Protein AF-A0AAV2M9X1-F1 (afdb_monomer)

Mean predicted aligned error: 11.62 Å

Structure (mmCIF, N/CA/C/O backbone):
data_AF-A0AAV2M9X1-F1
#
_entry.id   AF-A0AAV2M9X1-F1
#
loop_
_atom_site.group_PDB
_atom_site.id
_atom_site.type_symbol
_atom_site.label_atom_id
_atom_site.label_alt_id
_atom_site.label_comp_id
_atom_site.label_asym_id
_atom_site.label_entity_id
_atom_site.label_seq_id
_atom_site.pdbx_PDB_ins_code
_atom_site.Cartn_x
_atom_site.Cartn_y
_atom_site.Cartn_z
_atom_site.occupancy
_atom_site.B_iso_or_equiv
_atom_site.auth_seq_id
_atom_site.auth_comp_id
_atom_site.auth_asym_id
_atom_site.auth_atom_id
_atom_site.pdbx_PDB_model_num
ATOM 1 N N . MET A 1 1 ? 43.370 3.562 -40.717 1.00 40.12 1 MET A N 1
ATOM 2 C CA . MET A 1 1 ? 43.029 3.097 -42.076 1.00 40.12 1 MET A CA 1
ATOM 3 C C . MET A 1 1 ? 42.226 1.814 -41.935 1.00 40.12 1 MET A C 1
ATOM 5 O O . MET A 1 1 ? 42.812 0.756 -41.768 1.00 40.12 1 MET A O 1
ATOM 9 N N . ASP A 1 2 ? 40.900 1.932 -41.870 1.00 49.31 2 ASP A N 1
ATOM 10 C CA . ASP A 1 2 ? 39.976 0.789 -41.797 1.00 49.31 2 ASP A CA 1
ATOM 11 C C . ASP A 1 2 ? 39.777 0.280 -43.239 1.00 49.31 2 ASP A C 1
ATOM 13 O O . ASP A 1 2 ? 39.348 1.048 -44.101 1.00 49.31 2 ASP A O 1
ATOM 17 N N . GLY A 1 3 ? 40.180 -0.961 -43.530 1.00 61.88 3 GLY A N 1
ATOM 18 C CA . GLY A 1 3 ? 40.070 -1.564 -44.867 1.00 61.88 3 GLY A CA 1
ATOM 19 C C . GLY A 1 3 ? 38.613 -1.764 -45.327 1.00 61.88 3 GLY A C 1
ATOM 20 O O . GLY A 1 3 ? 37.686 -1.603 -44.527 1.00 61.88 3 GLY A O 1
ATOM 21 N N . PRO A 1 4 ? 38.373 -2.130 -46.604 1.00 60.22 4 PRO A N 1
ATOM 22 C CA . PRO A 1 4 ? 37.025 -2.244 -47.156 1.00 60.22 4 PRO A CA 1
ATOM 23 C C . PRO A 1 4 ? 36.254 -3.348 -46.421 1.00 60.22 4 PRO A C 1
ATOM 25 O O . PRO A 1 4 ? 36.587 -4.529 -46.520 1.00 60.22 4 PRO A O 1
ATOM 28 N N . ARG A 1 5 ? 35.235 -2.965 -45.643 1.00 65.69 5 ARG A N 1
ATOM 29 C CA . ARG A 1 5 ? 34.392 -3.909 -44.895 1.00 65.69 5 ARG A CA 1
ATOM 30 C C . ARG A 1 5 ? 33.585 -4.762 -45.871 1.00 65.69 5 ARG A C 1
ATOM 32 O O . ARG A 1 5 ? 32.981 -4.235 -46.801 1.00 65.69 5 ARG A O 1
ATOM 39 N N . THR A 1 6 ? 33.559 -6.076 -45.657 1.00 69.69 6 THR A N 1
ATOM 40 C CA . THR A 1 6 ? 32.875 -6.990 -46.577 1.00 69.69 6 THR A CA 1
ATOM 41 C C . THR A 1 6 ? 31.344 -6.820 -46.493 1.00 69.69 6 THR A C 1
ATOM 43 O O . THR A 1 6 ? 30.818 -6.559 -45.406 1.00 69.69 6 THR A O 1
ATOM 46 N N . PRO A 1 7 ? 30.578 -7.022 -47.586 1.00 70.25 7 PRO A N 1
ATOM 47 C CA . PRO A 1 7 ? 29.107 -6.907 -47.583 1.00 70.25 7 PRO A CA 1
ATOM 48 C C . PRO A 1 7 ? 28.410 -7.809 -46.546 1.00 70.25 7 PRO A C 1
ATOM 50 O O . PRO A 1 7 ? 27.318 -7.516 -46.052 1.00 70.25 7 PRO A O 1
ATOM 53 N N . ARG A 1 8 ? 29.066 -8.912 -46.163 1.00 71.19 8 ARG A N 1
ATOM 54 C CA . ARG A 1 8 ? 28.624 -9.825 -45.101 1.00 71.19 8 ARG A CA 1
ATOM 55 C C . ARG A 1 8 ? 28.651 -9.163 -43.720 1.00 71.19 8 ARG A C 1
ATOM 57 O O . ARG A 1 8 ? 27.729 -9.370 -42.927 1.00 71.19 8 ARG A O 1
ATOM 64 N N . ASP A 1 9 ? 29.664 -8.344 -43.448 1.00 74.88 9 ASP A N 1
ATOM 65 C CA . ASP A 1 9 ? 29.803 -7.608 -42.187 1.00 74.88 9 ASP A CA 1
ATOM 66 C C . ASP A 1 9 ? 28.791 -6.465 -42.086 1.00 74.88 9 ASP A C 1
ATOM 68 O O . ASP A 1 9 ? 28.336 -6.114 -40.999 1.00 74.88 9 ASP A O 1
ATOM 72 N N . GLU A 1 10 ? 28.385 -5.892 -43.215 1.00 76.12 10 GLU A N 1
ATOM 73 C CA . GLU A 1 10 ? 27.333 -4.878 -43.273 1.00 76.12 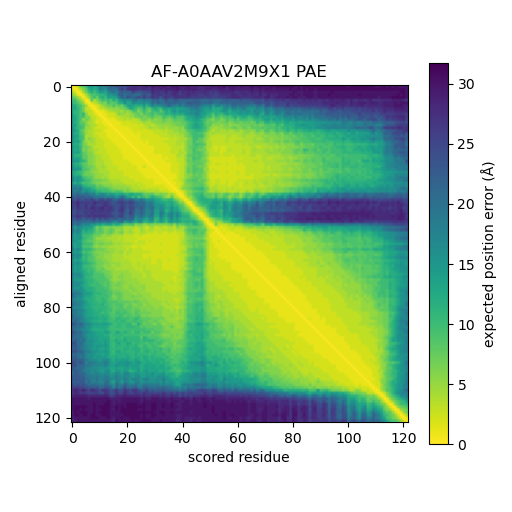10 GLU A CA 1
ATOM 74 C C . GLU A 1 10 ? 25.951 -5.456 -42.957 1.00 76.12 10 GLU A C 1
ATOM 76 O O . GLU A 1 10 ? 25.234 -4.915 -42.114 1.00 76.12 10 GLU A O 1
ATOM 81 N N . ARG A 1 11 ? 25.618 -6.626 -43.518 1.00 77.75 11 ARG A N 1
ATOM 82 C CA . ARG A 1 11 ? 24.361 -7.329 -43.213 1.00 77.75 11 ARG A CA 1
ATOM 83 C C . ARG A 1 11 ? 24.274 -7.757 -41.745 1.00 77.75 11 ARG A C 1
ATOM 85 O O . ARG A 1 11 ? 23.217 -7.628 -41.127 1.00 77.75 11 ARG A O 1
ATOM 92 N N . ARG A 1 12 ? 25.387 -8.221 -41.165 1.00 82.12 12 ARG A N 1
ATOM 93 C CA . ARG A 1 12 ? 25.465 -8.571 -39.737 1.00 82.12 12 ARG A CA 1
ATOM 94 C C . ARG A 1 12 ? 25.281 -7.338 -38.844 1.00 82.12 12 ARG A C 1
ATOM 96 O O . ARG A 1 12 ? 24.515 -7.397 -37.883 1.00 82.12 12 ARG A O 1
ATOM 103 N N . ARG A 1 13 ? 25.921 -6.211 -39.181 1.00 83.06 13 ARG A N 1
ATOM 104 C CA . ARG A 1 13 ? 25.746 -4.932 -38.467 1.00 83.06 13 ARG A CA 1
ATOM 105 C C . ARG A 1 13 ? 24.308 -4.419 -38.557 1.00 83.06 13 ARG A C 1
ATOM 107 O O . ARG A 1 13 ? 23.753 -4.007 -37.544 1.00 83.06 13 ARG A O 1
ATOM 114 N N . ALA A 1 14 ? 23.678 -4.501 -39.729 1.00 86.44 14 ALA A N 1
ATOM 115 C CA . ALA A 1 14 ?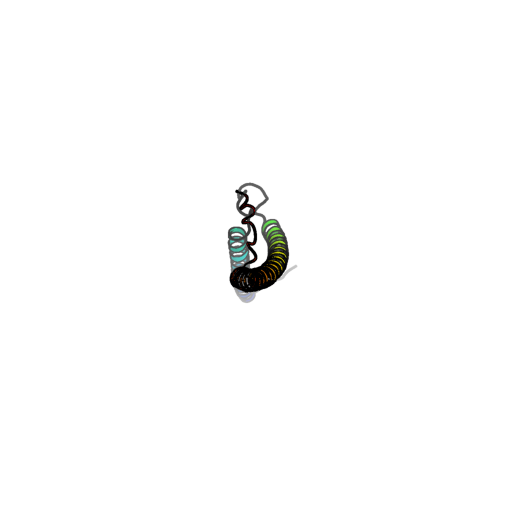 22.287 -4.091 -39.914 1.00 86.44 14 ALA A CA 1
ATOM 116 C C . ALA A 1 14 ? 21.320 -4.907 -39.037 1.00 86.44 14 ALA A C 1
ATOM 118 O O . ALA A 1 14 ? 20.463 -4.333 -38.368 1.00 86.44 14 ALA A O 1
ATOM 119 N N . GLN A 1 15 ? 21.498 -6.231 -38.975 1.00 90.88 15 GLN A N 1
ATOM 120 C CA . GLN A 1 15 ? 20.676 -7.097 -38.127 1.00 90.88 15 GLN A CA 1
ATOM 121 C C . GLN A 1 15 ? 20.884 -6.812 -36.633 1.00 90.88 15 GLN A C 1
ATOM 123 O O . GLN A 1 15 ? 19.917 -6.743 -35.879 1.00 90.88 15 GLN A O 1
ATOM 128 N N . HIS A 1 16 ? 22.128 -6.587 -36.206 1.00 92.31 16 HIS A N 1
ATOM 129 C CA . HIS A 1 16 ? 22.425 -6.190 -34.830 1.00 92.31 16 HIS A CA 1
ATOM 130 C C . HIS A 1 16 ? 21.764 -4.847 -34.464 1.00 92.31 16 HIS A C 1
ATOM 132 O O . HIS A 1 16 ? 21.117 -4.730 -33.424 1.00 92.31 16 HIS A O 1
ATOM 138 N N . ASN A 1 17 ? 21.852 -3.852 -35.351 1.00 93.88 17 ASN A N 1
ATOM 139 C CA . ASN A 1 17 ? 21.233 -2.539 -35.153 1.00 93.88 17 ASN A CA 1
ATOM 140 C C . ASN A 1 17 ? 19.700 -2.619 -35.084 1.00 93.88 17 ASN A C 1
ATOM 142 O O . ASN A 1 17 ? 19.082 -1.905 -34.294 1.00 93.88 17 ASN A O 1
ATOM 146 N N . GLU A 1 18 ? 19.088 -3.495 -35.884 1.00 94.69 18 GLU A N 1
ATOM 147 C CA . GLU A 1 18 ? 17.650 -3.776 -35.844 1.00 94.69 18 GLU A CA 1
ATOM 148 C C . GLU A 1 18 ? 17.219 -4.339 -34.487 1.00 94.69 18 GLU A C 1
ATOM 150 O O . GLU A 1 18 ? 16.264 -3.845 -33.882 1.00 94.69 18 GLU A O 1
ATOM 155 N N . VAL A 1 19 ? 17.943 -5.342 -33.985 1.00 95.94 19 VAL A N 1
ATOM 156 C CA . VAL A 1 19 ? 17.654 -5.973 -32.690 1.00 95.94 19 VAL A CA 1
ATOM 157 C C . VAL A 1 19 ? 17.770 -4.956 -31.556 1.00 95.94 19 VAL A C 1
ATOM 159 O O . VAL A 1 19 ? 16.863 -4.846 -30.726 1.00 95.94 19 VAL A O 1
ATOM 162 N N . GLU A 1 20 ? 18.838 -4.161 -31.548 1.00 95.69 20 GLU A N 1
ATOM 163 C CA . GLU A 1 20 ? 19.061 -3.158 -30.508 1.00 95.69 20 GLU A CA 1
ATOM 164 C C . GLU A 1 20 ? 18.020 -2.030 -30.550 1.00 95.69 20 GLU A C 1
ATOM 166 O O . GLU A 1 20 ? 17.583 -1.539 -29.507 1.00 95.69 20 GLU A O 1
ATOM 171 N N . ARG A 1 21 ? 17.545 -1.635 -31.738 1.00 95.75 21 ARG A N 1
ATOM 172 C CA . ARG A 1 21 ? 16.437 -0.676 -31.846 1.00 95.75 21 ARG A CA 1
ATOM 173 C C . ARG A 1 21 ? 15.167 -1.216 -31.191 1.00 95.75 21 ARG A C 1
ATOM 175 O O . ARG A 1 21 ? 14.624 -0.547 -30.320 1.00 95.75 21 ARG A O 1
ATOM 182 N N . ARG A 1 22 ? 14.762 -2.454 -31.506 1.00 96.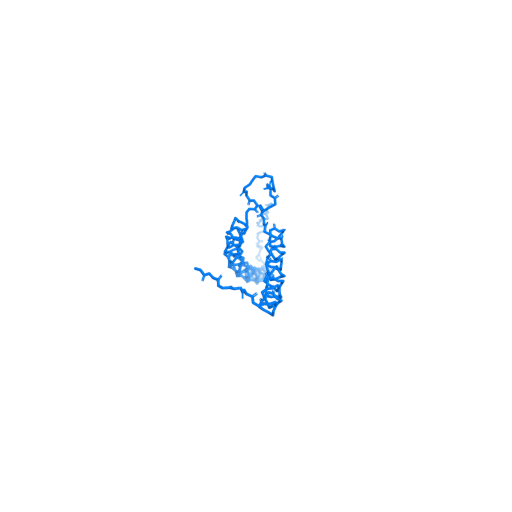69 22 ARG A N 1
ATOM 183 C CA . ARG A 1 22 ? 13.568 -3.078 -30.903 1.00 96.69 22 ARG A CA 1
ATOM 184 C C . ARG A 1 22 ? 13.675 -3.199 -29.384 1.00 96.69 22 ARG A C 1
ATOM 186 O O . ARG A 1 22 ? 12.681 -3.017 -28.682 1.00 96.69 22 ARG A O 1
ATOM 193 N N . ARG A 1 23 ? 14.869 -3.500 -28.863 1.00 96.94 23 ARG A N 1
ATOM 194 C CA . ARG A 1 23 ? 15.126 -3.510 -27.416 1.00 96.94 23 ARG A CA 1
ATOM 195 C C . ARG A 1 23 ? 14.915 -2.119 -26.809 1.00 96.94 23 ARG A C 1
ATOM 197 O O . ARG A 1 23 ? 14.221 -2.006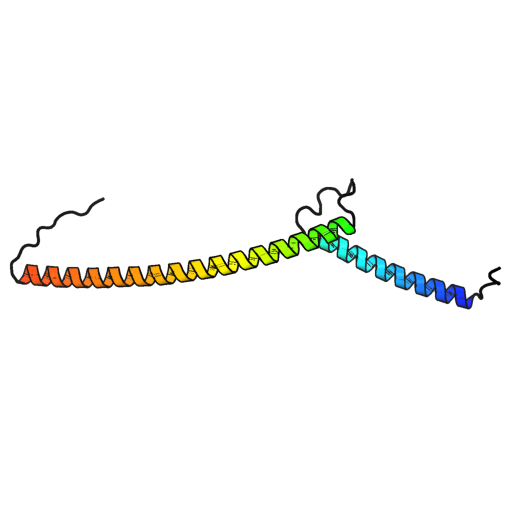 -25.801 1.00 96.94 23 ARG A O 1
ATOM 204 N N . ARG A 1 24 ? 15.463 -1.067 -27.428 1.00 95.25 24 ARG A N 1
ATOM 205 C CA . ARG A 1 24 ? 15.278 0.322 -26.972 1.00 95.25 24 ARG A CA 1
ATOM 206 C C . ARG A 1 24 ? 13.817 0.761 -27.019 1.00 95.25 24 ARG A C 1
ATOM 208 O O . ARG A 1 24 ? 13.360 1.392 -26.070 1.00 95.25 24 ARG A O 1
ATOM 215 N N . ASP A 1 25 ? 13.076 0.386 -28.057 1.00 93.88 25 ASP A N 1
ATOM 216 C CA . ASP A 1 25 ? 11.653 0.721 -28.183 1.00 93.88 25 ASP A CA 1
ATOM 217 C C . ASP A 1 25 ? 10.825 0.073 -27.065 1.00 93.8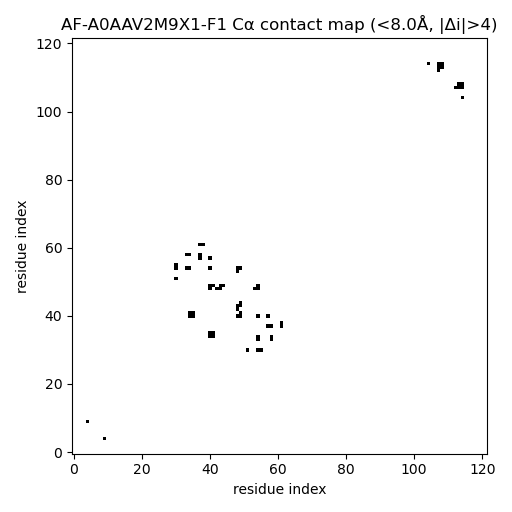8 25 ASP A C 1
ATOM 219 O O . ASP A 1 25 ? 10.005 0.741 -26.437 1.00 93.88 25 ASP A O 1
ATOM 223 N N . LYS A 1 26 ? 11.105 -1.194 -26.722 1.00 94.94 26 LYS A N 1
ATOM 224 C CA . LYS A 1 26 ? 10.477 -1.864 -25.569 1.00 94.94 26 LYS A CA 1
ATOM 225 C C . LYS A 1 26 ? 10.748 -1.139 -24.252 1.00 94.94 26 LYS A C 1
ATOM 227 O O . LYS A 1 26 ? 9.811 -0.892 -23.499 1.00 94.94 26 LYS A O 1
ATOM 232 N N . ILE A 1 27 ? 12.004 -0.767 -23.995 1.00 93.06 27 ILE A N 1
ATOM 233 C CA . ILE A 1 27 ? 12.380 -0.016 -22.787 1.00 93.06 27 ILE A CA 1
ATOM 234 C C . ILE A 1 27 ? 11.624 1.317 -22.732 1.00 93.06 27 ILE A C 1
ATOM 236 O O . ILE A 1 27 ? 11.066 1.667 -21.695 1.00 93.06 27 ILE A O 1
ATOM 240 N N . ASN A 1 28 ? 11.553 2.043 -23.849 1.00 90.31 28 ASN A N 1
ATOM 241 C CA . ASN A 1 28 ? 10.841 3.318 -23.911 1.00 90.31 28 ASN A CA 1
ATOM 242 C C . ASN A 1 28 ? 9.344 3.146 -23.638 1.00 90.31 28 ASN A C 1
ATOM 244 O O . ASN A 1 28 ? 8.779 3.919 -22.869 1.00 90.31 28 ASN A O 1
ATOM 248 N N . ASN A 1 29 ? 8.722 2.110 -24.203 1.00 93.00 29 ASN A N 1
ATOM 249 C CA . ASN A 1 29 ? 7.313 1.804 -23.967 1.00 93.00 29 ASN A CA 1
ATOM 250 C C . ASN A 1 29 ? 7.034 1.482 -22.494 1.00 93.00 29 ASN A C 1
ATOM 252 O O . ASN A 1 29 ? 6.024 1.934 -21.952 1.00 93.00 29 ASN A O 1
ATOM 256 N N . TRP A 1 30 ? 7.929 0.751 -21.822 1.00 93.69 30 TRP A N 1
ATOM 257 C CA . TRP A 1 30 ? 7.812 0.505 -20.384 1.00 93.69 30 TRP A CA 1
ATOM 258 C C . TRP A 1 30 ? 7.947 1.788 -19.567 1.00 93.69 30 TRP A C 1
ATOM 260 O O . TRP A 1 30 ? 7.130 2.007 -18.680 1.00 93.69 30 TRP A O 1
ATOM 270 N N . ILE A 1 31 ? 8.890 2.673 -19.904 1.00 89.00 31 ILE A N 1
ATOM 271 C CA . ILE A 1 31 ? 9.040 3.971 -19.223 1.00 89.00 31 ILE A CA 1
ATOM 272 C C . ILE A 1 31 ? 7.788 4.844 -19.411 1.00 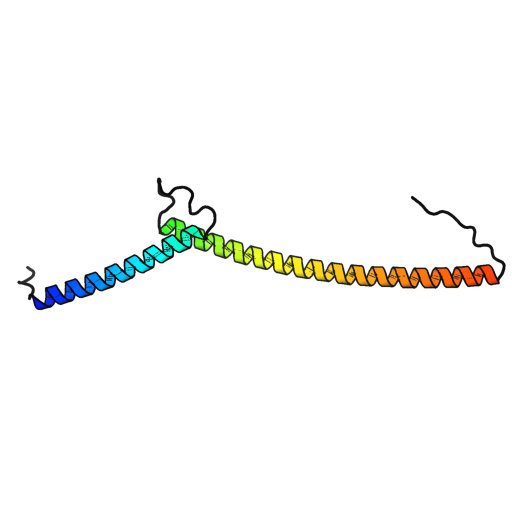89.00 31 ILE A C 1
ATOM 274 O O . ILE A 1 31 ? 7.313 5.446 -18.454 1.00 89.00 31 ILE A O 1
ATOM 278 N N . VAL A 1 32 ? 7.205 4.873 -20.613 1.00 86.50 32 VAL A N 1
ATOM 279 C CA . VAL A 1 32 ? 5.956 5.612 -20.881 1.00 86.50 32 VAL A CA 1
ATOM 280 C C . VAL A 1 32 ? 4.757 4.992 -20.160 1.00 86.50 32 VAL A C 1
ATOM 282 O O . VAL A 1 32 ? 3.853 5.695 -19.724 1.00 86.50 32 VAL A O 1
ATOM 285 N N . THR A 1 33 ? 4.713 3.668 -20.029 1.00 88.62 33 THR A N 1
ATOM 286 C CA . THR A 1 33 ? 3.650 3.004 -19.260 1.00 88.62 33 THR A CA 1
ATOM 287 C C . THR A 1 33 ? 3.785 3.334 -17.776 1.00 88.62 33 THR A C 1
ATOM 289 O O . THR A 1 33 ? 2.801 3.669 -17.122 1.00 88.62 33 THR A O 1
ATOM 292 N N . LEU A 1 34 ? 5.018 3.317 -17.269 1.00 89.69 34 LEU A N 1
ATOM 293 C CA . LEU A 1 34 ? 5.356 3.666 -15.896 1.00 89.69 34 LEU A CA 1
ATOM 294 C C . LEU A 1 34 ? 4.965 5.118 -15.564 1.00 89.69 34 LEU A C 1
ATOM 296 O O . LEU A 1 34 ? 4.379 5.372 -14.517 1.00 89.69 34 LEU A O 1
ATOM 300 N N . SER A 1 35 ? 5.178 6.068 -16.480 1.00 87.06 35 SER A N 1
ATOM 301 C CA . SER A 1 35 ? 4.797 7.471 -16.256 1.00 87.06 35 SER A CA 1
ATOM 302 C C . SER A 1 35 ? 3.287 7.708 -16.157 1.00 87.06 35 SER A C 1
ATOM 304 O O . SER A 1 35 ? 2.878 8.756 -15.672 1.00 87.06 35 SER A O 1
ATOM 306 N N . LYS A 1 36 ? 2.453 6.775 -16.635 1.00 86.75 36 LYS A N 1
ATOM 307 C CA . LYS A 1 36 ? 0.985 6.879 -16.553 1.00 86.75 36 LYS A CA 1
ATOM 308 C C . LYS A 1 36 ? 0.423 6.398 -15.217 1.00 86.75 36 LYS A C 1
ATOM 310 O O . LYS A 1 36 ? -0.689 6.780 -14.875 1.00 86.75 36 LYS A O 1
ATOM 315 N N . ILE A 1 37 ? 1.153 5.536 -14.507 1.00 88.50 37 ILE A N 1
ATOM 316 C CA . ILE A 1 37 ? 0.705 4.951 -13.233 1.00 88.50 37 ILE A CA 1
ATOM 317 C C . ILE A 1 37 ? 1.246 5.699 -12.013 1.00 88.50 37 ILE A C 1
ATOM 319 O O . ILE A 1 37 ? 0.678 5.583 -10.933 1.00 88.50 37 ILE A O 1
ATOM 323 N N . ILE A 1 38 ? 2.337 6.451 -12.172 1.00 86.06 38 ILE A N 1
ATOM 324 C CA . ILE A 1 38 ? 2.933 7.233 -11.087 1.00 86.06 38 ILE A CA 1
ATOM 325 C C . ILE A 1 38 ? 2.239 8.601 -11.009 1.00 86.06 38 ILE A C 1
ATOM 327 O O . ILE A 1 38 ? 2.142 9.278 -12.041 1.00 86.06 38 ILE A O 1
ATOM 331 N N . PRO A 1 39 ? 1.801 9.040 -9.816 1.00 83.94 39 PRO A N 1
ATOM 332 C CA . PRO A 1 39 ? 1.280 10.387 -9.603 1.00 83.94 39 PRO A CA 1
ATOM 333 C C . PRO A 1 39 ? 2.271 11.469 -10.056 1.00 83.94 39 PRO A C 1
ATOM 335 O O . PRO A 1 39 ? 3.486 11.295 -9.987 1.00 83.94 39 PRO A O 1
ATOM 338 N N . ASP A 1 40 ? 1.764 12.596 -10.554 1.00 70.25 40 ASP A N 1
ATOM 339 C CA . ASP A 1 40 ? 2.565 13.777 -10.919 1.00 70.25 40 ASP A CA 1
ATOM 340 C C . ASP A 1 40 ? 3.634 13.568 -12.014 1.00 70.25 40 ASP A C 1
ATOM 342 O O . ASP A 1 40 ? 4.485 14.435 -12.243 1.00 70.25 40 ASP A O 1
ATOM 346 N N . CYS A 1 41 ? 3.608 12.441 -12.732 1.00 66.62 41 CYS A N 1
ATOM 347 C CA . CYS A 1 41 ? 4.506 12.166 -13.862 1.00 66.62 41 CYS A CA 1
ATOM 348 C C . CYS A 1 41 ? 3.991 12.696 -15.214 1.00 66.62 41 CYS A C 1
ATOM 350 O O . CYS A 1 41 ? 4.758 12.759 -16.173 1.00 66.62 41 CYS A O 1
ATOM 352 N N . THR A 1 42 ? 2.720 13.091 -15.315 1.00 57.50 42 THR A N 1
ATOM 353 C CA . THR A 1 42 ? 2.074 13.503 -16.578 1.00 57.50 42 THR A CA 1
ATOM 354 C C . THR A 1 42 ? 2.093 15.012 -16.843 1.00 57.50 42 THR A C 1
ATOM 356 O O . THR A 1 42 ? 1.735 15.436 -17.941 1.00 57.50 42 THR A O 1
ATOM 359 N N . VAL A 1 43 ? 2.507 15.829 -15.868 1.00 53.31 43 VAL A N 1
ATOM 360 C CA . VAL A 1 43 ? 2.125 17.254 -15.821 1.00 53.31 43 VAL A CA 1
ATOM 361 C C . VAL A 1 43 ? 2.930 18.167 -16.755 1.00 53.31 43 VAL A C 1
ATOM 363 O O . VAL A 1 43 ? 2.509 19.292 -16.984 1.00 53.31 43 VAL A O 1
ATOM 366 N N . ASP A 1 44 ? 4.014 17.723 -17.396 1.00 50.12 44 ASP A N 1
ATOM 367 C CA . ASP A 1 44 ? 4.648 18.585 -18.405 1.00 50.12 44 ASP A CA 1
ATOM 368 C C . ASP A 1 44 ? 5.408 17.796 -19.476 1.00 50.12 44 ASP A C 1
ATOM 370 O O . ASP A 1 44 ? 6.630 17.632 -19.457 1.00 50.12 44 ASP A O 1
ATOM 374 N N . THR A 1 45 ? 4.655 17.289 -20.456 1.00 52.41 45 THR A N 1
ATOM 375 C CA . THR A 1 45 ? 5.236 16.701 -21.679 1.00 52.41 45 THR A CA 1
ATOM 376 C C . THR A 1 45 ? 5.947 17.772 -22.529 1.00 52.41 45 THR A C 1
ATOM 378 O O . THR A 1 45 ? 6.697 17.436 -23.443 1.00 52.41 45 THR A O 1
ATOM 381 N N . THR A 1 46 ? 5.762 19.063 -22.218 1.00 52.62 46 THR A N 1
ATOM 382 C CA . THR A 1 46 ? 6.290 20.182 -23.008 1.00 52.62 46 THR A CA 1
ATOM 383 C C . THR A 1 46 ? 7.592 20.790 -22.491 1.00 52.62 46 THR A C 1
ATOM 385 O O . THR A 1 46 ? 8.291 21.438 -23.269 1.00 52.62 46 THR A O 1
ATOM 388 N N . LYS A 1 47 ? 7.989 20.556 -21.235 1.00 46.59 47 LYS A N 1
ATOM 389 C CA . LYS A 1 47 ? 9.259 21.068 -20.696 1.00 46.59 47 LYS A CA 1
ATOM 390 C C . LYS A 1 47 ? 9.883 20.089 -19.715 1.00 46.59 47 LYS A C 1
ATOM 392 O O . LYS A 1 47 ? 9.413 19.996 -18.594 1.00 46.59 47 LYS A O 1
ATOM 397 N N . THR A 1 48 ? 10.947 19.398 -20.143 1.00 46.34 48 THR A N 1
ATOM 398 C CA . THR A 1 48 ? 12.049 18.814 -19.330 1.00 46.34 48 THR A CA 1
ATOM 399 C C . THR A 1 48 ? 11.737 17.889 -18.127 1.00 46.34 48 THR A C 1
ATOM 401 O O . THR A 1 48 ? 12.635 17.160 -17.705 1.00 46.34 48 THR A O 1
ATOM 404 N N . GLY A 1 49 ? 10.503 17.812 -17.621 1.00 47.53 49 GLY A N 1
ATOM 405 C CA . GLY A 1 49 ? 10.047 16.985 -16.501 1.00 47.53 49 GLY A CA 1
ATOM 406 C C . GLY A 1 49 ? 9.595 15.579 -16.905 1.00 47.53 49 GLY A C 1
ATOM 407 O O . GLY A 1 49 ? 9.653 14.666 -16.090 1.00 47.53 49 GLY A O 1
ATOM 408 N N . ALA A 1 50 ? 9.260 15.362 -18.181 1.00 60.66 50 ALA A N 1
ATOM 409 C CA . ALA A 1 50 ? 8.972 14.046 -18.765 1.00 60.66 50 ALA A CA 1
ATOM 410 C C . ALA A 1 50 ? 10.241 13.293 -19.230 1.00 60.66 50 ALA A C 1
ATOM 412 O O . ALA A 1 50 ? 10.198 12.452 -20.133 1.00 60.66 50 ALA A O 1
ATOM 413 N N . SER A 1 51 ? 11.409 13.622 -18.668 1.00 74.06 51 SER A N 1
ATOM 414 C CA . SER A 1 51 ? 12.639 12.906 -19.006 1.00 74.06 51 SER A CA 1
ATOM 415 C C . SER A 1 51 ? 12.571 11.472 -18.471 1.00 74.06 51 SER A C 1
ATOM 417 O O . SER A 1 51 ? 12.053 11.221 -17.384 1.00 74.06 51 SER A O 1
ATOM 419 N N . LYS A 1 52 ? 13.130 10.511 -19.218 1.00 82.12 52 LYS A N 1
ATOM 420 C CA . LYS A 1 52 ? 13.197 9.101 -18.790 1.00 82.12 52 LYS A CA 1
ATOM 421 C C . LYS A 1 52 ? 13.806 8.958 -17.390 1.00 82.12 52 LYS A C 1
ATOM 423 O O . LYS A 1 52 ? 13.340 8.138 -16.613 1.00 82.12 52 LYS A O 1
ATOM 428 N N . GLY A 1 53 ? 14.806 9.783 -17.066 1.00 83.81 53 GLY A N 1
ATOM 429 C CA . GLY A 1 53 ? 15.413 9.838 -15.734 1.00 83.81 53 GLY A CA 1
ATOM 430 C C . GLY A 1 53 ? 14.464 10.376 -14.661 1.00 83.81 53 GLY A C 1
ATOM 431 O O . GLY A 1 53 ? 14.363 9.773 -13.600 1.00 83.81 53 GLY A O 1
ATOM 432 N N . GLY A 1 54 ? 13.719 11.449 -14.948 1.00 85.25 54 GLY A N 1
ATOM 433 C CA . GLY A 1 54 ? 12.729 12.007 -14.022 1.00 85.25 54 GLY A CA 1
ATOM 434 C C . GLY A 1 54 ? 11.589 11.035 -13.715 1.00 85.25 54 GLY A C 1
ATOM 435 O O . GLY A 1 54 ? 11.238 10.857 -12.552 1.00 85.25 54 GLY A O 1
ATOM 436 N N . ILE A 1 55 ? 11.079 10.337 -14.737 1.00 86.88 55 ILE A N 1
ATOM 437 C CA . ILE A 1 55 ? 10.057 9.292 -14.568 1.00 86.88 55 ILE A CA 1
ATOM 438 C C . ILE A 1 55 ? 10.583 8.173 -13.665 1.00 86.88 55 ILE A C 1
ATOM 440 O O . ILE A 1 55 ? 9.890 7.753 -12.746 1.00 86.88 55 ILE A O 1
ATOM 444 N N . LEU A 1 56 ? 11.811 7.700 -13.907 1.00 89.50 56 LEU A N 1
ATOM 445 C CA . LEU A 1 56 ? 12.415 6.643 -13.094 1.00 89.50 56 LEU A CA 1
ATOM 446 C C . LEU A 1 56 ? 12.681 7.094 -11.652 1.00 89.50 56 LEU A C 1
ATOM 448 O O . LEU A 1 56 ? 12.451 6.310 -10.739 1.00 89.50 56 LEU A O 1
ATOM 452 N N . SER A 1 57 ? 13.109 8.342 -11.431 1.00 89.44 57 SER A N 1
ATOM 453 C CA . SER A 1 57 ? 13.282 8.888 -10.077 1.00 89.44 57 SER A CA 1
ATOM 454 C C . SER A 1 57 ? 11.956 8.908 -9.325 1.00 89.44 57 SER A C 1
ATOM 456 O O . SER A 1 57 ? 11.844 8.285 -8.275 1.00 89.44 57 SER A O 1
ATOM 458 N N . LYS A 1 58 ? 10.919 9.518 -9.915 1.00 88.81 58 LYS A N 1
ATOM 459 C CA . LYS A 1 58 ? 9.586 9.576 -9.304 1.00 88.81 58 LYS A CA 1
ATOM 460 C C . LYS A 1 58 ? 8.993 8.186 -9.074 1.00 88.81 58 LYS A C 1
ATOM 462 O O . LYS A 1 58 ? 8.282 7.978 -8.100 1.00 88.81 58 LYS A O 1
ATOM 467 N N . ALA A 1 59 ? 9.295 7.221 -9.945 1.00 91.75 59 ALA A N 1
ATOM 468 C CA . ALA A 1 59 ? 8.904 5.827 -9.750 1.00 91.75 59 ALA A CA 1
ATOM 469 C C . ALA A 1 59 ? 9.511 5.242 -8.477 1.00 91.75 59 ALA A C 1
ATOM 471 O O . ALA A 1 59 ? 8.811 4.596 -7.699 1.00 91.75 59 ALA A O 1
ATOM 472 N N . CYS A 1 60 ? 10.811 5.459 -8.277 1.00 92.38 60 CYS A N 1
ATOM 473 C CA . CYS A 1 60 ? 11.513 4.999 -7.089 1.00 92.38 60 CYS A CA 1
ATOM 474 C C . CYS A 1 60 ? 10.932 5.642 -5.827 1.00 92.38 60 CYS A C 1
ATOM 476 O O . CYS A 1 60 ? 10.619 4.914 -4.885 1.00 92.38 60 CYS A O 1
ATOM 478 N N . ASP A 1 61 ? 10.729 6.961 -5.842 1.00 92.69 61 ASP A N 1
ATOM 479 C CA . ASP A 1 61 ? 10.171 7.711 -4.711 1.00 92.69 61 ASP A CA 1
ATOM 480 C C . ASP A 1 61 ? 8.761 7.206 -4.373 1.00 92.69 61 ASP A C 1
ATOM 482 O O . ASP A 1 61 ? 8.486 6.805 -3.242 1.00 92.69 61 ASP A O 1
ATOM 486 N N . TYR A 1 62 ? 7.898 7.075 -5.383 1.00 94.69 62 TYR A N 1
ATOM 487 C CA . TYR A 1 62 ? 6.532 6.597 -5.198 1.00 94.69 62 TYR A CA 1
ATOM 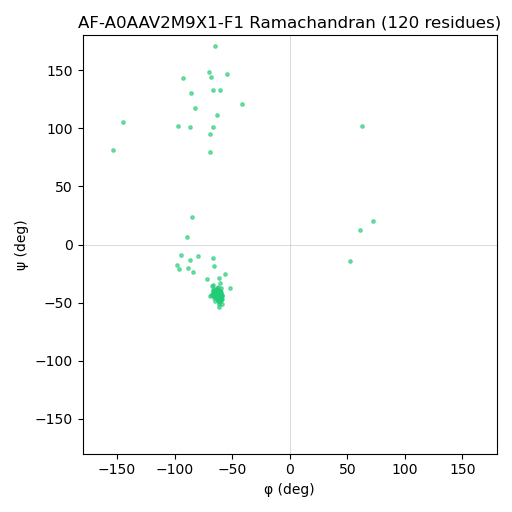488 C C . TYR A 1 62 ? 6.466 5.153 -4.677 1.00 94.69 62 TYR A C 1
ATOM 490 O O . TYR A 1 62 ? 5.639 4.832 -3.825 1.00 94.69 62 TYR A O 1
ATOM 498 N N . ILE A 1 63 ? 7.356 4.261 -5.128 1.00 95.44 63 ILE A N 1
ATOM 499 C CA . ILE A 1 63 ? 7.441 2.894 -4.586 1.00 95.44 63 ILE A CA 1
ATOM 500 C C . ILE A 1 63 ? 7.846 2.919 -3.106 1.00 95.44 63 ILE A C 1
ATOM 502 O O . ILE A 1 63 ? 7.309 2.139 -2.314 1.00 95.44 63 ILE A O 1
ATOM 506 N N . GLN A 1 64 ? 8.784 3.784 -2.715 1.00 96.44 64 GLN A N 1
ATOM 507 C CA . GLN A 1 64 ? 9.186 3.920 -1.313 1.00 96.44 64 GLN A CA 1
ATOM 508 C C . GLN A 1 64 ? 8.035 4.451 -0.455 1.00 96.44 64 GLN A C 1
ATOM 510 O O . GLN A 1 64 ? 7.737 3.870 0.592 1.00 96.44 64 GLN A O 1
ATOM 515 N N . GLU A 1 65 ? 7.337 5.482 -0.928 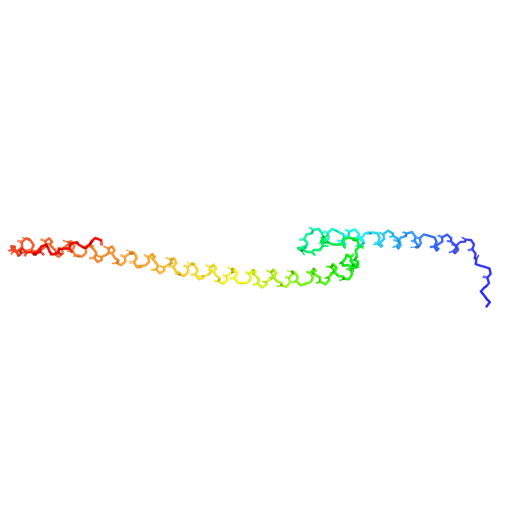1.00 96.12 65 GLU A N 1
ATOM 516 C CA . GLU A 1 65 ? 6.155 6.034 -0.265 1.00 96.12 65 GLU A CA 1
ATOM 517 C C . GLU A 1 65 ? 5.045 4.994 -0.115 1.00 96.12 65 GLU A C 1
ATOM 519 O O . GLU A 1 65 ? 4.495 4.838 0.976 1.00 96.12 65 GLU A O 1
ATOM 524 N N . LEU A 1 66 ? 4.747 4.225 -1.169 1.00 96.94 66 LEU A N 1
ATOM 525 C CA . LEU A 1 66 ? 3.760 3.145 -1.121 1.00 96.94 66 LEU A CA 1
ATOM 526 C C . LEU A 1 66 ? 4.131 2.081 -0.088 1.00 96.94 66 LEU A C 1
ATOM 528 O O . LEU A 1 66 ? 3.269 1.632 0.667 1.00 96.94 66 LEU A O 1
ATOM 532 N N . ARG A 1 67 ? 5.408 1.685 -0.014 1.00 97.75 67 ARG A N 1
ATOM 533 C CA . ARG A 1 67 ? 5.876 0.727 1.000 1.00 97.75 67 ARG A CA 1
ATOM 534 C C . ARG A 1 67 ? 5.685 1.273 2.410 1.00 97.75 67 ARG A C 1
ATOM 536 O O . ARG A 1 67 ? 5.170 0.556 3.265 1.00 97.75 67 ARG A O 1
ATOM 543 N N . GLN A 1 68 ? 6.053 2.530 2.642 1.00 97.75 68 GLN A N 1
ATOM 544 C CA . GLN A 1 68 ? 5.900 3.166 3.948 1.00 97.75 68 GLN A CA 1
ATOM 545 C C . GLN A 1 68 ? 4.421 3.358 4.320 1.00 97.75 68 GLN A C 1
ATOM 547 O O . GLN A 1 68 ? 4.029 3.125 5.461 1.00 97.75 68 GLN A O 1
ATOM 552 N N . SER A 1 69 ? 3.584 3.739 3.354 1.00 97.75 69 SER A N 1
ATOM 553 C CA . SER A 1 69 ? 2.139 3.891 3.530 1.00 97.75 69 SER A CA 1
ATOM 554 C C . SER A 1 69 ? 1.473 2.560 3.872 1.00 97.75 69 SER A C 1
ATOM 556 O O . SER A 1 69 ? 0.725 2.480 4.844 1.00 97.75 69 SER A O 1
ATOM 558 N N . ASN A 1 70 ? 1.816 1.489 3.153 1.00 98.06 70 ASN A N 1
ATOM 559 C CA . ASN A 1 70 ? 1.327 0.145 3.452 1.00 98.06 70 ASN A CA 1
ATOM 560 C C . ASN A 1 70 ? 1.739 -0.319 4.851 1.00 98.06 70 ASN A C 1
ATOM 562 O O . ASN A 1 70 ? 0.923 -0.910 5.551 1.00 98.06 70 ASN A O 1
ATOM 566 N N . GLN A 1 71 ? 2.969 -0.024 5.282 1.00 98.19 71 GLN A N 1
ATOM 567 C CA . GLN A 1 71 ? 3.400 -0.329 6.645 1.00 98.19 71 GLN A CA 1
ATOM 568 C C . GLN A 1 71 ? 2.554 0.422 7.685 1.00 98.19 71 GLN A C 1
ATOM 570 O O . GLN A 1 71 ? 2.023 -0.203 8.602 1.00 98.19 71 GLN A O 1
ATOM 575 N N . ARG A 1 72 ? 2.348 1.735 7.511 1.00 98.2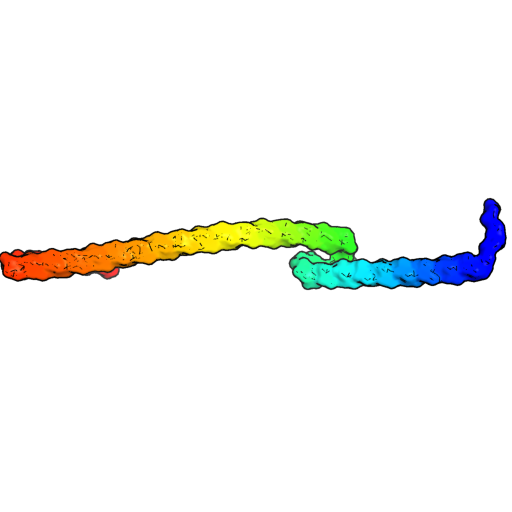5 72 ARG A N 1
ATOM 576 C CA . ARG A 1 72 ? 1.486 2.528 8.406 1.00 98.25 72 ARG A CA 1
ATOM 577 C C . ARG A 1 72 ? 0.049 2.010 8.441 1.00 98.25 72 ARG A C 1
ATOM 579 O O . ARG A 1 72 ? -0.550 1.947 9.507 1.00 98.25 72 ARG A O 1
ATOM 586 N N . LEU A 1 73 ? -0.506 1.611 7.294 1.00 98.25 73 LEU A N 1
ATOM 587 C CA . LEU A 1 73 ? -1.847 1.025 7.219 1.00 98.25 73 LEU A CA 1
ATOM 588 C C . LEU A 1 73 ? -1.931 -0.314 7.960 1.00 98.25 73 LEU A C 1
ATOM 590 O O . LEU A 1 73 ? -2.925 -0.573 8.632 1.00 98.25 73 LEU A O 1
ATOM 594 N N . GLN A 1 74 ? -0.894 -1.151 7.882 1.00 98.38 74 GLN A N 1
ATOM 595 C CA . GLN A 1 74 ? -0.832 -2.403 8.642 1.00 98.38 74 GLN A CA 1
ATOM 596 C C . GLN A 1 74 ? -0.772 -2.157 10.153 1.00 98.38 74 GLN A C 1
ATOM 598 O O . GLN A 1 74 ? -1.412 -2.880 10.914 1.00 98.38 74 GLN A O 1
ATOM 603 N N . GLU A 1 75 ? -0.022 -1.148 10.595 1.00 98.19 75 GLU A N 1
ATOM 604 C CA . GLU A 1 75 ? 0.039 -0.744 12.004 1.00 98.19 75 GLU A CA 1
ATOM 605 C C . GLU A 1 75 ? -1.313 -0.194 12.482 1.00 98.19 75 GLU A C 1
ATOM 607 O O . GLU A 1 75 ? -1.831 -0.646 13.503 1.00 98.19 75 GLU A O 1
ATOM 612 N N . ALA A 1 76 ? -1.942 0.688 11.700 1.00 98.19 76 ALA A N 1
ATOM 613 C CA . ALA A 1 76 ? -3.271 1.220 11.997 1.00 98.19 76 ALA A CA 1
ATOM 614 C C . ALA A 1 76 ? -4.342 0.119 12.057 1.00 98.19 76 ALA A C 1
ATOM 616 O O . ALA A 1 76 ? -5.195 0.135 12.940 1.00 98.19 76 ALA A O 1
ATOM 617 N N . LEU A 1 77 ? -4.285 -0.871 11.159 1.00 98.31 77 LEU A N 1
ATOM 618 C CA . LEU A 1 77 ? -5.210 -2.004 11.170 1.00 98.31 77 LEU A CA 1
ATOM 619 C C . LEU A 1 77 ? -5.082 -2.832 12.454 1.00 98.31 77 LEU A C 1
ATOM 621 O O . LEU A 1 77 ? -6.097 -3.181 13.055 1.00 98.31 77 LEU A O 1
ATOM 625 N N . LYS A 1 78 ? -3.849 -3.123 12.890 1.00 98.19 78 LYS A N 1
ATOM 626 C CA . LYS A 1 78 ? -3.602 -3.838 14.153 1.00 98.19 78 LYS A CA 1
ATOM 627 C C . LYS A 1 78 ? -4.156 -3.068 15.347 1.00 98.19 78 LYS A C 1
ATOM 629 O O . LYS A 1 78 ? -4.749 -3.667 16.239 1.00 98.19 78 LYS A O 1
ATOM 634 N N . GLU A 1 79 ? -3.988 -1.750 15.347 1.00 98.19 79 GLU A N 1
ATOM 635 C CA . GLU A 1 79 ? -4.497 -0.900 16.418 1.00 98.19 79 GLU A CA 1
ATOM 636 C C . GLU A 1 79 ? -6.029 -0.880 16.457 1.00 98.19 79 GLU A C 1
ATOM 638 O O . GLU A 1 79 ? -6.625 -1.049 17.518 1.00 98.19 79 GLU A O 1
ATOM 643 N N . VAL A 1 80 ? -6.686 -0.777 15.297 1.00 98.31 80 VAL A N 1
ATOM 644 C CA . VAL A 1 80 ? -8.150 -0.881 15.207 1.00 98.31 80 VAL A CA 1
ATOM 645 C C . VAL A 1 80 ? -8.639 -2.228 15.742 1.00 98.31 80 VAL A C 1
ATOM 647 O O . VAL A 1 80 ? -9.589 -2.261 16.521 1.00 98.31 80 VAL A O 1
ATOM 650 N N . GLN A 1 81 ? -7.977 -3.331 15.385 1.00 98.19 81 GLN A N 1
ATOM 651 C CA . GLN A 1 81 ? -8.326 -4.666 15.888 1.00 98.19 81 GLN A CA 1
ATOM 652 C C . GLN A 1 81 ? -8.166 -4.774 17.412 1.00 98.19 81 GLN A C 1
ATOM 654 O O . GLN A 1 81 ? -9.016 -5.364 18.079 1.00 98.19 81 GLN A O 1
ATOM 659 N N . ARG A 1 82 ? -7.112 -4.172 17.978 1.00 98.31 82 ARG A N 1
ATOM 660 C CA . ARG A 1 82 ? -6.902 -4.108 19.431 1.00 98.31 82 ARG A CA 1
ATOM 661 C C . ARG A 1 82 ? -8.043 -3.357 20.122 1.00 98.31 82 ARG A C 1
ATOM 663 O O . ARG A 1 82 ? -8.652 -3.892 21.044 1.00 98.31 82 ARG A O 1
ATOM 670 N N . ILE A 1 83 ? -8.370 -2.157 19.636 1.00 97.94 83 ILE A N 1
ATOM 671 C CA . ILE A 1 83 ? -9.446 -1.319 20.191 1.00 97.94 83 ILE A CA 1
ATOM 672 C C . ILE A 1 83 ? -10.805 -2.021 20.084 1.00 97.94 83 ILE A C 1
ATOM 674 O O . ILE A 1 83 ? -11.614 -1.945 21.009 1.00 97.94 83 ILE A O 1
ATOM 678 N N . GLN A 1 84 ? -11.068 -2.723 18.979 1.00 97.88 84 GLN A N 1
ATOM 679 C CA . GLN A 1 84 ? -12.289 -3.515 18.816 1.00 97.88 84 GLN A CA 1
ATOM 680 C C . GLN A 1 84 ? -12.400 -4.597 19.895 1.00 97.88 84 GLN A C 1
ATOM 682 O O . GLN A 1 84 ? -13.428 -4.668 20.568 1.00 97.88 84 GLN A O 1
ATOM 687 N N . GLY A 1 85 ? -11.329 -5.359 20.137 1.00 98.00 85 GLY A N 1
ATOM 688 C CA . GLY A 1 85 ? -11.303 -6.365 21.203 1.00 98.00 85 GLY A CA 1
ATOM 689 C C . GLY A 1 85 ? -11.527 -5.772 22.600 1.00 98.00 85 GLY A C 1
ATOM 690 O O . GLY A 1 85 ? -12.285 -6.323 23.400 1.00 98.00 85 GLY A O 1
ATOM 691 N N . GLU A 1 86 ? -10.930 -4.614 22.889 1.00 97.94 86 GLU A N 1
ATOM 692 C CA . GLU A 1 86 ? -11.130 -3.896 24.158 1.00 97.94 86 GLU A CA 1
ATOM 693 C C . GLU A 1 86 ? -12.565 -3.389 24.316 1.00 97.94 86 GLU A C 1
ATOM 695 O O . GLU A 1 86 ? -13.163 -3.511 25.387 1.00 97.94 86 GLU A O 1
ATOM 700 N N . THR A 1 87 ? -13.150 -2.880 23.232 1.00 97.75 87 THR A N 1
ATOM 701 C CA . THR A 1 87 ? -14.539 -2.409 23.206 1.00 97.75 87 THR A CA 1
ATOM 702 C C . THR A 1 87 ? -15.512 -3.561 23.455 1.00 97.75 87 THR A C 1
ATOM 704 O O . THR A 1 87 ? -16.454 -3.418 24.235 1.00 97.75 87 THR A O 1
ATOM 707 N N . GLU A 1 88 ? -15.279 -4.724 22.845 1.00 98.12 88 GLU A N 1
ATOM 708 C CA . GLU A 1 88 ? -16.081 -5.932 23.064 1.00 98.12 88 GLU A CA 1
ATOM 709 C C . GLU A 1 88 ? -15.972 -6.455 24.500 1.00 98.12 88 GLU A C 1
ATOM 711 O O . GLU A 1 88 ? -16.970 -6.883 25.085 1.00 98.12 88 GLU A O 1
ATOM 716 N N . LEU A 1 89 ? -14.776 -6.416 25.092 1.00 97.88 89 LEU A N 1
ATOM 717 C CA . LEU A 1 89 ? -14.577 -6.785 26.492 1.00 97.88 89 LEU A CA 1
ATOM 718 C C . LEU A 1 89 ? -15.312 -5.824 27.434 1.00 97.88 89 LEU A C 1
ATOM 720 O O . LEU A 1 89 ? -16.057 -6.268 28.304 1.00 97.88 89 LEU A O 1
ATOM 724 N N . CYS A 1 90 ? -15.159 -4.515 27.229 1.00 97.38 90 CYS A N 1
ATOM 725 C CA . CYS A 1 90 ? -15.838 -3.503 28.036 1.00 97.38 90 CYS A CA 1
ATOM 726 C C . CYS A 1 90 ? -17.364 -3.636 27.933 1.00 97.38 90 CYS A C 1
ATOM 728 O O . CYS A 1 90 ? -18.070 -3.584 28.940 1.00 97.38 90 CYS A O 1
ATOM 730 N N . ARG A 1 91 ? -17.882 -3.893 26.725 1.00 97.88 91 ARG A N 1
ATOM 731 C CA . ARG A 1 91 ? -19.313 -4.116 26.500 1.00 97.88 91 ARG A CA 1
ATOM 732 C C . ARG A 1 91 ? -19.838 -5.328 27.272 1.00 97.88 91 ARG A C 1
ATOM 734 O O . ARG A 1 91 ? -20.900 -5.217 27.878 1.00 97.88 91 ARG A O 1
ATOM 741 N N . ARG A 1 92 ? -19.088 -6.437 27.296 1.00 97.75 92 ARG A N 1
ATOM 742 C CA . ARG A 1 92 ? -19.425 -7.621 28.108 1.00 97.75 92 ARG A CA 1
ATOM 743 C C . ARG A 1 92 ? -19.438 -7.303 29.601 1.00 97.75 92 ARG A C 1
ATOM 745 O O . ARG A 1 92 ? -20.417 -7.610 30.269 1.00 97.75 92 ARG A O 1
ATOM 752 N N . GLN A 1 93 ? -18.424 -6.595 30.100 1.00 97.56 93 GLN A N 1
ATOM 753 C CA . GLN A 1 93 ? -18.365 -6.200 31.511 1.00 97.56 93 GLN A CA 1
ATOM 754 C C . GLN A 1 93 ? -19.554 -5.317 31.921 1.00 97.56 93 GLN A C 1
ATOM 756 O O . GLN A 1 93 ? -20.108 -5.475 33.008 1.00 97.56 93 GLN A O 1
ATOM 761 N N . ILE A 1 94 ? -19.968 -4.387 31.053 1.00 97.31 94 ILE A N 1
ATOM 762 C CA . ILE A 1 94 ? -21.150 -3.547 31.287 1.00 97.31 94 ILE A CA 1
ATOM 763 C C . ILE A 1 94 ? -22.418 -4.403 31.371 1.00 97.31 94 ILE A C 1
ATOM 765 O O . ILE A 1 94 ? -23.288 -4.122 32.191 1.00 97.31 94 ILE A O 1
ATOM 769 N N . GLU A 1 95 ? -22.549 -5.419 30.521 1.00 97.50 95 GLU A N 1
ATOM 770 C CA . GLU A 1 95 ? -23.704 -6.318 30.518 1.00 97.50 95 GLU A CA 1
ATOM 771 C C . GLU A 1 95 ? -23.764 -7.181 31.786 1.00 97.50 95 GLU A C 1
ATOM 773 O O . GLU A 1 95 ? -24.816 -7.263 32.419 1.00 97.50 95 GLU A O 1
ATOM 778 N N . GLU A 1 96 ? -22.629 -7.729 32.221 1.00 97.31 96 GLU A N 1
ATOM 779 C CA . GLU A 1 96 ? -22.509 -8.469 33.484 1.00 97.31 96 GLU A CA 1
ATOM 780 C C . GLU A 1 96 ? -22.892 -7.600 34.687 1.00 97.31 96 GLU A C 1
ATOM 782 O O . GLU A 1 96 ? -23.782 -7.965 35.456 1.00 97.31 96 GLU A O 1
ATOM 787 N N . LEU A 1 97 ? -22.311 -6.400 34.799 1.00 96.88 97 LEU A N 1
ATOM 788 C CA . LEU A 1 97 ? -22.622 -5.469 35.887 1.00 96.88 97 LEU A CA 1
ATOM 789 C C . LEU A 1 97 ? -24.090 -5.032 35.873 1.00 96.88 97 LEU A C 1
ATOM 791 O O . LEU A 1 97 ? -24.694 -4.874 36.932 1.00 96.88 97 LEU A O 1
ATOM 795 N N . LYS A 1 98 ? -24.697 -4.849 34.693 1.00 96.88 98 LYS A N 1
ATOM 796 C CA . LYS A 1 98 ? -26.135 -4.558 34.579 1.00 96.88 98 LYS A CA 1
ATOM 797 C C . LYS A 1 98 ? -26.981 -5.718 35.097 1.00 96.88 98 LYS A C 1
ATOM 799 O O . LYS A 1 98 ? -27.929 -5.471 35.841 1.00 96.88 98 LYS A O 1
ATOM 804 N N . ASN A 1 99 ? -26.633 -6.956 34.752 1.00 96.62 99 ASN A N 1
ATOM 805 C CA . ASN A 1 99 ? -27.342 -8.146 35.222 1.00 96.62 99 ASN A CA 1
ATOM 806 C C . ASN A 1 99 ? -27.224 -8.311 36.743 1.00 96.62 99 ASN A C 1
ATOM 808 O O . ASN A 1 99 ? -28.233 -8.528 37.417 1.00 96.62 99 ASN A O 1
ATOM 812 N N . GLU A 1 100 ? -26.024 -8.133 37.300 1.00 96.25 100 GLU A N 1
ATOM 813 C CA . GLU A 1 100 ? -25.804 -8.127 38.750 1.00 96.25 100 GLU A CA 1
ATOM 814 C C . GLU A 1 100 ? -26.609 -7.021 39.438 1.00 96.25 100 GLU A C 1
ATOM 816 O O . GLU A 1 100 ? -27.261 -7.260 40.455 1.00 96.25 100 GLU A O 1
ATOM 821 N N . ASN A 1 101 ? -26.632 -5.817 38.861 1.00 95.25 101 ASN A N 1
ATOM 822 C CA . ASN A 1 101 ? -27.387 -4.696 39.409 1.00 95.25 101 ASN A CA 1
ATOM 823 C C . ASN A 1 101 ? -28.896 -4.987 39.442 1.00 95.25 101 ASN A C 1
ATOM 825 O O . ASN A 1 101 ? -29.548 -4.717 40.451 1.00 95.25 101 ASN A O 1
ATOM 829 N N . VAL A 1 102 ? -29.449 -5.586 38.381 1.00 95.81 102 VAL A N 1
ATOM 830 C CA . VAL A 1 102 ? -30.855 -6.026 38.333 1.00 95.81 102 VAL A CA 1
ATOM 831 C C . VAL A 1 102 ? -31.137 -7.088 39.394 1.00 95.81 102 VAL A C 1
ATOM 833 O O . VAL A 1 102 ? -32.148 -6.998 40.097 1.00 95.81 102 VAL A O 1
ATOM 836 N N . LEU A 1 103 ? -30.243 -8.067 39.556 1.00 94.94 103 LEU A N 1
ATOM 837 C CA . LEU A 1 103 ? -30.397 -9.117 40.559 1.00 94.94 103 LEU A CA 1
ATOM 838 C C . LEU A 1 103 ? -30.404 -8.534 41.977 1.00 94.94 103 LEU A C 1
ATOM 840 O O . LEU A 1 103 ? -31.300 -8.840 42.764 1.00 94.94 103 LEU A O 1
ATOM 844 N N . LEU A 1 104 ? -29.448 -7.659 42.290 1.00 93.12 104 LEU A N 1
ATOM 845 C CA . LEU A 1 104 ? -29.351 -7.004 43.594 1.00 93.12 104 LEU A CA 1
ATOM 846 C C . LEU A 1 104 ? -30.565 -6.113 43.876 1.00 93.12 104 LEU A C 1
ATOM 848 O O . LEU A 1 104 ? -31.133 -6.189 44.964 1.00 93.12 104 LEU A O 1
ATOM 852 N N . ARG A 1 105 ? -31.024 -5.322 42.896 1.00 92.00 105 ARG A N 1
ATOM 853 C CA . ARG A 1 105 ? -32.254 -4.520 43.027 1.00 92.00 105 ARG A CA 1
ATOM 854 C C . ARG A 1 105 ? -33.474 -5.393 43.306 1.00 92.00 105 ARG A C 1
ATOM 856 O O . ARG A 1 105 ? -34.254 -5.073 44.197 1.00 92.00 105 ARG A O 1
ATOM 863 N N . THR A 1 106 ? -33.599 -6.520 42.606 1.00 92.12 106 THR A N 1
ATOM 864 C CA . THR A 1 106 ? -34.682 -7.490 42.826 1.00 92.12 106 THR A CA 1
ATOM 865 C C . THR A 1 106 ? -34.631 -8.072 44.243 1.00 92.12 106 THR A C 1
ATOM 867 O O . THR A 1 106 ? -35.659 -8.157 44.913 1.00 92.12 106 THR A O 1
ATOM 870 N N . GLN A 1 107 ? -33.442 -8.432 44.738 1.00 90.81 107 GLN A N 1
ATOM 871 C CA . GLN A 1 107 ? -33.264 -8.942 46.103 1.00 90.81 107 GLN A CA 1
ATOM 872 C C . GLN A 1 107 ? -33.601 -7.893 47.174 1.00 90.81 107 GLN A C 1
ATOM 874 O O . GLN A 1 107 ? -34.214 -8.232 48.185 1.00 90.81 107 GLN A O 1
ATOM 879 N N . LEU A 1 108 ? -33.227 -6.627 46.962 1.00 89.50 108 LEU A N 1
ATOM 880 C CA . LEU A 1 108 ? -33.565 -5.525 47.871 1.00 89.50 108 LEU A CA 1
ATOM 881 C C . LEU A 1 108 ? -35.078 -5.284 47.920 1.00 89.50 108 LEU A C 1
ATOM 883 O O . LEU A 1 108 ? -35.645 -5.198 49.010 1.00 89.50 108 LEU A O 1
ATOM 887 N N . GLN A 1 109 ? -35.738 -5.285 46.759 1.00 88.31 109 GLN A N 1
ATOM 888 C CA . GLN A 1 109 ? -37.190 -5.146 46.661 1.00 88.31 109 GLN A CA 1
ATOM 889 C C . GLN A 1 109 ? -37.923 -6.294 47.374 1.00 88.31 109 GLN A C 1
ATOM 891 O O . GLN A 1 109 ? -38.867 -6.053 48.121 1.00 88.31 109 GLN A O 1
ATOM 896 N N . GLN A 1 110 ? -37.455 -7.540 47.222 1.00 85.69 110 GLN A N 1
ATOM 897 C CA . GLN A 1 110 ? -38.010 -8.700 47.939 1.00 85.69 110 GLN A CA 1
ATOM 898 C C . GLN A 1 110 ? -37.876 -8.588 49.463 1.00 85.69 110 GLN A C 1
ATOM 900 O O . GLN A 1 110 ? -38.699 -9.135 50.194 1.00 85.69 110 GLN A O 1
ATOM 905 N N . ARG A 1 111 ? -36.850 -7.884 49.953 1.00 87.38 111 ARG A N 1
ATOM 906 C CA . ARG A 1 111 ? -36.624 -7.640 51.385 1.00 87.38 111 ARG A CA 1
ATOM 907 C C . ARG A 1 111 ? -37.310 -6.371 51.906 1.00 87.38 111 ARG A C 1
ATOM 909 O O . ARG A 1 111 ? -37.097 -6.019 53.062 1.00 87.38 111 ARG A O 1
ATOM 916 N N . GLY A 1 112 ? -38.132 -5.706 51.087 1.00 77.38 112 GLY A N 1
ATOM 917 C CA . GLY A 1 112 ? -38.882 -4.507 51.475 1.00 77.38 112 GLY A CA 1
ATOM 918 C C . GLY A 1 112 ? -38.021 -3.251 51.624 1.00 77.38 112 GLY A C 1
ATOM 919 O O . GLY A 1 112 ? -38.424 -2.316 52.311 1.00 77.38 112 GLY A O 1
ATOM 920 N N . VAL A 1 113 ? -36.829 -3.231 51.019 1.00 69.69 113 VAL A N 1
ATOM 921 C CA . VAL A 1 113 ? -35.954 -2.056 50.991 1.00 69.69 113 VAL A CA 1
ATOM 922 C C . VAL A 1 113 ? -36.178 -1.340 49.662 1.00 69.69 113 VAL A C 1
ATOM 924 O O . VAL A 1 113 ? -35.677 -1.781 48.627 1.00 69.69 113 VAL A O 1
ATOM 927 N N . ASP A 1 114 ? -36.941 -0.245 49.684 1.00 59.34 114 ASP A N 1
ATOM 928 C CA . ASP A 1 114 ? -37.125 0.618 48.515 1.00 59.34 114 ASP A CA 1
ATOM 929 C C . ASP A 1 114 ? -35.794 1.300 48.174 1.00 59.34 114 ASP A C 1
ATOM 931 O O . ASP A 1 114 ? -35.371 2.270 48.806 1.00 59.34 114 ASP A O 1
ATOM 935 N N . ALA A 1 115 ? -35.102 0.772 47.164 1.00 56.09 115 ALA A N 1
ATOM 936 C CA . ALA A 1 115 ? -33.976 1.453 46.547 1.00 56.09 115 ALA A CA 1
ATOM 937 C C . ALA A 1 115 ? -34.528 2.666 45.789 1.00 56.09 115 ALA A C 1
ATOM 939 O O . ALA A 1 115 ? -34.988 2.528 44.654 1.00 56.09 115 ALA A O 1
ATOM 940 N N . ALA A 1 116 ? -34.514 3.831 46.444 1.00 51.81 116 ALA A N 1
ATOM 941 C CA . ALA A 1 116 ? -34.896 5.109 45.862 1.00 51.81 116 ALA A CA 1
ATOM 942 C C . ALA A 1 116 ? -34.334 5.227 44.439 1.00 51.81 116 ALA A C 1
ATOM 944 O O . ALA A 1 116 ? -33.133 5.092 44.192 1.00 51.81 116 ALA A O 1
ATOM 945 N N . THR A 1 117 ? -35.244 5.404 43.488 1.00 55.06 117 THR A N 1
ATOM 946 C CA . THR A 1 117 ? -34.957 5.603 42.074 1.00 55.06 117 THR A CA 1
ATOM 947 C C . THR A 1 117 ? -34.312 6.972 41.886 1.00 55.06 117 THR A C 1
ATOM 949 O O . THR A 1 117 ? -34.982 7.929 41.507 1.00 55.06 117 THR A O 1
ATOM 952 N N . GLU A 1 118 ? -33.020 7.094 42.171 1.00 50.22 118 GLU A N 1
ATOM 953 C CA . GLU A 1 118 ? -32.264 8.288 41.806 1.00 50.22 118 GLU A CA 1
ATOM 954 C C . GLU A 1 118 ? -31.727 8.154 40.376 1.00 50.22 118 GLU A C 1
ATOM 956 O O . GLU A 1 118 ? -30.790 7.416 40.074 1.00 50.22 118 GLU A O 1
ATOM 961 N N . THR A 1 119 ? -32.474 8.851 39.513 1.00 50.69 119 THR A N 1
ATOM 962 C CA . THR A 1 119 ? -32.020 9.737 38.434 1.00 50.69 119 THR A CA 1
ATOM 963 C C . THR A 1 119 ? -31.205 9.140 37.286 1.00 50.69 119 THR A C 1
ATOM 965 O O . THR A 1 119 ? -29.987 8.990 37.313 1.00 50.69 119 THR A O 1
ATOM 968 N N . ALA A 1 120 ? -31.917 8.950 36.173 1.00 39.53 120 ALA A N 1
ATOM 969 C CA . ALA A 1 120 ? -31.348 9.059 34.838 1.00 39.53 120 ALA A CA 1
ATOM 970 C C . ALA A 1 120 ? -30.789 10.479 34.608 1.00 39.53 120 ALA A C 1
ATOM 972 O O . ALA A 1 120 ? -31.513 11.448 34.861 1.00 39.53 120 ALA A O 1
ATOM 973 N N . PRO A 1 121 ? -29.565 10.632 34.078 1.00 53.38 121 PRO A N 1
ATOM 974 C CA . PRO A 1 121 ? -29.162 11.843 33.384 1.00 53.38 121 PRO A CA 1
ATOM 975 C C . PRO A 1 121 ? -29.429 11.711 31.877 1.00 53.38 121 PRO A C 1
ATOM 977 O O . PRO A 1 121 ? -29.302 10.627 31.302 1.00 53.38 121 PRO A O 1
ATOM 980 N N . GLN A 1 122 ? -29.840 12.841 31.297 1.00 35.50 122 GLN A N 1
ATOM 981 C CA . GLN A 1 122 ? -30.020 13.110 29.866 1.00 35.50 122 GLN A CA 1
ATOM 982 C C . GLN A 1 122 ? -28.739 12.908 29.053 1.00 35.50 122 GLN A C 1
ATOM 984 O O . GLN A 1 122 ? -27.643 13.128 29.617 1.00 35.50 122 GLN A O 1
#

InterPro domains:
  IPR011598 Myc-type, basic helix-loop-helix (bHLH) domain [PF00010] (12-67)
  IPR011598 Myc-type, basic helix-loop-helix (bHLH) domain [PS50888] (11-66)
  IPR011598 Myc-type, basic helix-loop-helix (bHLH) domain [SM00353] (17-72)
  IPR036638 Helix-loop-helix DNA-binding domain superfamily [G3DSA:4.10.280.10] (2-112)
  IPR036638 Helix-loop-helix DNA-binding domain superfamily [SSF47459] (3-80)
  IPR051732 Upstream Stimulatory Factor [PTHR46117] (1-110)

Radius of gyration: 36.97 Å; Cα contacts (8 Å, |Δi|>4): 34; chains: 1; bounding box: 82×31×99 Å

Solvent-accessible surface area (backbone atoms only — not comparable to full-atom values): 7141 Å² total; per-residue (Å²): 137,85,73,89,76,52,73,67,58,51,56,52,50,52,53,52,53,53,53,53,48,56,53,51,52,53,53,50,52,51,53,57,53,50,29,71,75,42,85,88,42,68,83,35,88,86,59,89,58,59,35,75,67,49,40,52,50,52,47,53,52,51,53,51,49,50,53,53,49,52,50,51,50,53,53,52,50,54,50,52,54,51,51,49,54,51,50,55,50,51,53,50,52,54,51,52,53,50,52,52,50,52,53,51,51,52,53,35,50,75,71,72,44,83,76,75,86,79,72,86,81,135

Secondary structure (DSSP, 8-state):
------HHHHHHHHHHHHHHHHHHHHHHHHHHHHHHHSTTSSS-SSSSSS-HHHHHHHHHHHHHHHHHHHHHHHHHHHHHHHHHHHHHHHHHHHHHHHHHHHHHHHHHHHTT----------

Foldseek 3Di:
DDDDDDVVVVVVVVVVVVVVVVVVVVVVVVLVVLLVPQPPSPDPPPDDCVDSVNSVVSSVVRVVVVVVVVVVVVVVVVVVVVVVVVVVVVVVVVVVVVVVVVVVCVVCVVVVNPPPPDDDDD

Organism: Knipowitschia caucasica (NCBI:txid637954)

Sequence (122 aa):
MDGPRTPRDERRRAQHNEVERRRRDKINNWIVTLSKIIPDCTVDTTKTGASKGGILSKACDYIQELRQSNQRLQEALKEVQRIQGETELCRRQIEELKNENVLLRTQLQQRGVDAATETAPQ

pLDDT: mean 83.86, std 17.27, range [35.5, 98.38]